Protein AF-A0A2I0IGW7-F1 (afdb_monomer_lite)

Structure (mmCIF, N/CA/C/O backbone):
data_AF-A0A2I0IGW7-F1
#
_entry.id   AF-A0A2I0IGW7-F1
#
loop_
_atom_site.group_PDB
_atom_site.id
_atom_site.type_symbol
_atom_site.label_atom_id
_atom_site.label_alt_id
_atom_site.label_comp_id
_atom_site.label_asym_id
_atom_site.label_entity_id
_atom_site.label_seq_id
_atom_site.pdbx_PDB_ins_code
_atom_site.Cartn_x
_atom_site.Cartn_y
_atom_site.Cartn_z
_atom_site.occupancy
_atom_site.B_iso_or_equiv
_atom_site.auth_seq_id
_atom_site.auth_comp_id
_atom_site.auth_asym_id
_atom_site.auth_atom_id
_atom_site.pdbx_PDB_model_num
ATOM 1 N N . MET A 1 1 ? -16.665 1.528 -4.766 1.00 86.50 1 MET A N 1
ATOM 2 C CA . MET A 1 1 ? -15.625 0.830 -3.973 1.00 86.50 1 MET A CA 1
ATOM 3 C C . MET A 1 1 ? -15.626 1.211 -2.497 1.00 86.50 1 MET A C 1
ATOM 5 O O . MET A 1 1 ? -15.726 0.303 -1.689 1.00 86.50 1 MET A O 1
ATOM 9 N N . LEU A 1 2 ? -15.568 2.495 -2.110 1.00 96.44 2 LEU A N 1
ATOM 10 C CA . LEU A 1 2 ? -15.491 2.890 -0.686 1.00 96.44 2 LEU A CA 1
ATOM 11 C C . LEU A 1 2 ? -16.564 2.274 0.244 1.00 96.44 2 LEU A C 1
ATOM 13 O O . LEU A 1 2 ? -16.189 1.869 1.342 1.00 96.44 2 LEU A O 1
ATOM 17 N N . PRO A 1 3 ? -17.852 2.140 -0.148 1.00 98.00 3 PRO A N 1
ATOM 18 C CA . PRO A 1 3 ? -18.850 1.492 0.710 1.00 98.00 3 PRO A CA 1
ATOM 19 C C . PRO A 1 3 ? -18.501 0.045 1.082 1.00 98.00 3 PRO A C 1
ATOM 21 O O . PRO A 1 3 ? -18.717 -0.347 2.218 1.00 98.00 3 PRO A O 1
ATOM 24 N N . ILE A 1 4 ? -17.868 -0.707 0.174 1.00 98.25 4 ILE A N 1
ATOM 25 C CA . ILE A 1 4 ? -17.441 -2.090 0.432 1.00 98.25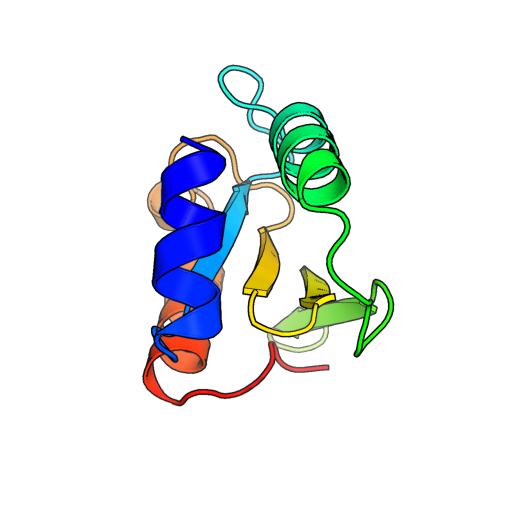 4 ILE A CA 1
ATOM 26 C C . ILE A 1 4 ? -16.359 -2.108 1.519 1.00 98.25 4 ILE A C 1
ATOM 28 O O . ILE A 1 4 ? -16.442 -2.880 2.463 1.00 98.25 4 ILE A O 1
ATOM 32 N N . TYR A 1 5 ? -15.376 -1.202 1.466 1.00 97.94 5 TYR A N 1
ATOM 33 C CA . TYR A 1 5 ? -14.380 -1.085 2.542 1.00 97.94 5 TYR A CA 1
ATOM 34 C C . TYR A 1 5 ? -15.025 -0.748 3.893 1.00 97.94 5 TYR A C 1
ATOM 36 O O . TYR A 1 5 ? -14.598 -1.277 4.917 1.00 97.94 5 TYR A O 1
ATOM 44 N N . LYS A 1 6 ? -16.072 0.091 3.901 1.00 96.88 6 LYS A N 1
ATOM 45 C CA . LYS A 1 6 ? -16.832 0.426 5.117 1.00 96.88 6 LYS A CA 1
ATOM 46 C C . LYS A 1 6 ? -17.625 -0.753 5.685 1.00 96.88 6 LYS A C 1
ATOM 48 O O . LYS A 1 6 ? -17.990 -0.693 6.850 1.00 96.88 6 LYS A O 1
ATOM 53 N N . GLU A 1 7 ? -17.869 -1.798 4.902 1.00 97.94 7 GLU A N 1
ATOM 54 C CA . GLU A 1 7 ? -18.497 -3.041 5.355 1.00 97.94 7 GLU A CA 1
ATOM 55 C C . GLU A 1 7 ? -17.449 -4.065 5.818 1.00 97.94 7 GLU A C 1
ATOM 57 O O . GLU A 1 7 ? -17.531 -4.589 6.929 1.00 97.94 7 GLU A O 1
ATOM 62 N N . LEU A 1 8 ? -16.413 -4.303 5.005 1.00 98.12 8 LEU A N 1
ATOM 63 C CA . LEU A 1 8 ? -15.409 -5.340 5.271 1.00 98.12 8 LEU A CA 1
ATOM 64 C C . LEU A 1 8 ? -14.510 -5.004 6.473 1.00 98.12 8 LEU A C 1
ATOM 66 O O . LEU A 1 8 ? -14.149 -5.900 7.235 1.00 98.12 8 LEU A O 1
ATOM 70 N N . ILE A 1 9 ? -14.156 -3.725 6.664 1.00 97.56 9 ILE A N 1
ATOM 71 C CA . ILE A 1 9 ? -13.286 -3.304 7.772 1.00 97.56 9 ILE A CA 1
ATOM 72 C C . ILE A 1 9 ? -13.955 -3.561 9.139 1.00 97.56 9 ILE A C 1
ATOM 74 O O . ILE A 1 9 ? -13.331 -4.216 9.977 1.00 97.56 9 ILE A O 1
ATOM 78 N N . PRO A 1 10 ? -15.206 -3.120 9.399 1.00 97.25 10 PRO A N 1
ATOM 79 C CA . PRO A 1 10 ? -15.910 -3.461 10.638 1.00 97.25 10 PRO A CA 1
ATOM 80 C C . PRO A 1 10 ? -16.186 -4.956 10.811 1.00 97.25 10 PRO A C 1
ATOM 82 O O . PRO A 1 10 ? -16.205 -5.427 11.944 1.00 97.25 10 PRO A O 1
ATOM 85 N N . ALA A 1 11 ? -16.345 -5.709 9.716 1.00 98.06 11 ALA A N 1
ATOM 86 C CA . ALA A 1 11 ? -16.493 -7.167 9.753 1.00 98.06 11 ALA A CA 1
ATOM 87 C C . ALA A 1 11 ? -15.204 -7.912 10.170 1.00 98.06 11 ALA A C 1
ATOM 89 O O . ALA A 1 11 ? -15.196 -9.138 10.245 1.00 98.06 11 ALA A O 1
ATOM 90 N N . GLY A 1 12 ? -14.104 -7.195 10.435 1.00 96.44 12 GLY A N 1
ATOM 91 C CA . GLY A 1 12 ? -12.836 -7.780 10.873 1.00 96.44 12 GLY A CA 1
ATOM 92 C C . GLY A 1 12 ? -12.019 -8.405 9.742 1.00 96.44 12 GLY A C 1
ATOM 93 O O . GLY A 1 12 ? -11.029 -9.090 10.005 1.00 96.44 12 GLY A O 1
ATOM 94 N N . ILE A 1 13 ? -12.397 -8.170 8.481 1.00 98.12 13 ILE A N 1
ATOM 95 C CA . ILE A 1 13 ? -11.639 -8.657 7.330 1.00 98.12 13 ILE A CA 1
ATOM 96 C C . ILE A 1 13 ? -10.361 -7.833 7.208 1.00 98.12 13 ILE A C 1
ATOM 98 O O . ILE A 1 13 ? -10.375 -6.602 7.201 1.00 98.12 13 ILE A O 1
ATOM 102 N N . ARG A 1 14 ? -9.227 -8.526 7.092 1.00 97.31 14 ARG A N 1
ATOM 103 C CA . ARG A 1 14 ? -7.923 -7.885 6.936 1.00 97.31 14 ARG A CA 1
ATOM 104 C C . ARG A 1 14 ? -7.791 -7.275 5.544 1.00 97.31 14 ARG A C 1
ATOM 106 O O . ARG A 1 14 ? -7.773 -7.994 4.548 1.00 97.31 14 ARG A O 1
ATOM 113 N N . VAL A 1 15 ? -7.602 -5.959 5.497 1.00 98.25 15 VAL A N 1
ATOM 114 C CA . VAL A 1 15 ? -7.472 -5.197 4.254 1.00 98.25 15 VAL A CA 1
ATOM 115 C C . VAL A 1 15 ? -6.087 -4.568 4.144 1.00 98.25 15 VAL A C 1
ATOM 117 O O . VAL A 1 15 ? -5.660 -3.809 5.014 1.00 98.25 15 VAL A O 1
ATOM 120 N N . TRP A 1 16 ? -5.392 -4.868 3.048 1.00 98.56 16 TRP A N 1
ATOM 121 C CA . TRP A 1 16 ? -4.151 -4.205 2.656 1.00 98.56 16 TRP A CA 1
ATOM 122 C C . TRP A 1 16 ? -4.327 -3.610 1.261 1.00 98.56 16 TRP A C 1
ATOM 124 O O . TRP A 1 16 ? -4.847 -4.274 0.365 1.00 98.56 16 TRP A O 1
ATOM 134 N N . LEU A 1 17 ? -3.892 -2.366 1.077 1.00 98.38 17 LEU A N 1
ATOM 135 C CA . LEU A 1 17 ? -3.774 -1.735 -0.236 1.00 98.38 17 LEU A CA 1
ATOM 136 C C . LEU A 1 17 ? -2.297 -1.452 -0.498 1.00 98.38 17 LEU A C 1
ATOM 138 O O . LEU A 1 17 ? -1.588 -1.003 0.403 1.00 98.38 17 LEU A O 1
ATOM 142 N N . PHE A 1 18 ? -1.830 -1.685 -1.724 1.00 98.69 18 PHE A N 1
ATOM 143 C CA . PHE A 1 18 ? -0.474 -1.313 -2.103 1.00 98.69 18 PHE A CA 1
ATOM 144 C C . PHE A 1 18 ? -0.404 -0.628 -3.464 1.00 98.69 18 PHE A C 1
ATOM 146 O O . PHE A 1 18 ? -1.253 -0.857 -4.320 1.00 98.69 18 PHE A O 1
ATOM 153 N N . SER A 1 19 ? 0.610 0.219 -3.649 1.00 98.75 19 SER A N 1
ATOM 154 C CA . SER A 1 19 ? 0.839 0.968 -4.889 1.00 98.75 19 SER A CA 1
ATOM 155 C C . SER A 1 19 ? 2.320 0.994 -5.247 1.00 98.75 19 SER A C 1
ATOM 157 O O . SER A 1 19 ? 3.168 1.272 -4.397 1.00 98.75 19 SER A O 1
ATOM 159 N N . GLY A 1 20 ? 2.633 0.771 -6.521 1.00 98.75 20 GLY A N 1
ATOM 160 C CA . GLY A 1 20 ? 3.903 1.227 -7.077 1.00 98.75 20 GLY A CA 1
ATOM 161 C C . GLY A 1 20 ? 3.896 2.754 -7.178 1.00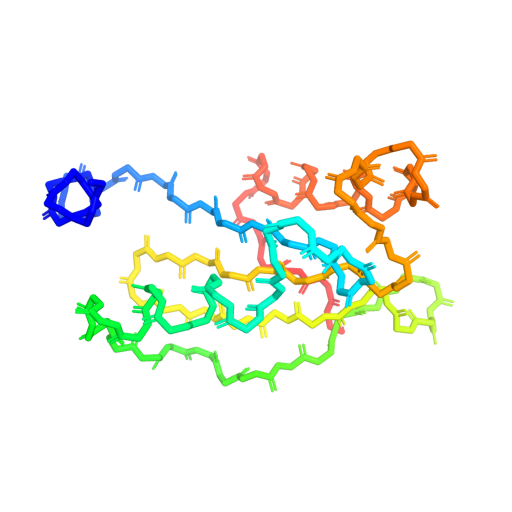 98.75 20 GLY A C 1
ATOM 162 O O . GLY A 1 20 ? 2.873 3.330 -7.552 1.00 98.75 20 GLY A O 1
ATOM 163 N N . ASP A 1 21 ? 4.977 3.423 -6.782 1.00 98.25 21 ASP A N 1
ATOM 164 C CA . ASP A 1 21 ? 5.037 4.891 -6.747 1.00 98.25 21 ASP A CA 1
ATOM 165 C C . ASP A 1 21 ? 5.421 5.545 -8.085 1.00 98.25 21 ASP A C 1
ATOM 167 O O . ASP A 1 21 ? 5.296 6.761 -8.214 1.00 98.25 21 ASP A O 1
ATOM 171 N N . THR A 1 22 ? 5.810 4.759 -9.096 1.00 98.38 22 THR A N 1
ATOM 172 C CA . THR A 1 22 ? 6.083 5.242 -10.462 1.00 98.38 22 THR A CA 1
ATOM 173 C C . THR A 1 22 ? 4.976 4.899 -11.461 1.00 98.38 22 THR A C 1
ATOM 175 O O . THR A 1 22 ? 5.140 5.121 -12.661 1.00 98.38 22 THR A O 1
ATOM 178 N N . ASP A 1 23 ? 3.842 4.359 -10.998 1.00 98.62 23 ASP A N 1
ATOM 179 C CA . ASP A 1 23 ? 2.664 4.162 -11.846 1.00 98.62 23 ASP A CA 1
ATOM 180 C C . ASP A 1 23 ? 1.961 5.493 -12.145 1.00 98.62 23 ASP A C 1
ATOM 182 O O . ASP A 1 23 ? 1.702 6.286 -11.242 1.00 98.62 23 ASP A O 1
ATOM 186 N N . ALA A 1 24 ? 1.601 5.699 -13.411 1.00 98.12 24 ALA A N 1
ATOM 187 C CA . ALA A 1 24 ? 0.835 6.851 -13.875 1.00 98.12 24 ALA A CA 1
ATOM 188 C C . ALA A 1 24 ? -0.624 6.512 -14.235 1.00 98.12 24 ALA A C 1
ATOM 190 O O . ALA A 1 24 ? -1.426 7.430 -14.387 1.00 98.12 24 ALA A O 1
ATOM 191 N N . VAL A 1 25 ? -0.990 5.228 -14.368 1.00 98.50 25 VAL A N 1
ATOM 192 C CA . VAL A 1 25 ? -2.362 4.816 -14.724 1.00 98.50 25 VAL A CA 1
ATOM 193 C C . VAL A 1 25 ? -3.273 4.879 -13.500 1.00 98.50 25 VAL A C 1
ATOM 195 O O . VAL A 1 25 ? -4.340 5.486 -13.552 1.00 98.50 25 VAL A O 1
ATOM 198 N N . VAL A 1 26 ? -2.837 4.290 -12.381 1.00 98.12 26 VAL A N 1
ATOM 199 C CA . VAL A 1 26 ? -3.509 4.388 -11.079 1.00 98.12 26 VAL A CA 1
ATOM 200 C C . VAL A 1 26 ? -2.481 4.872 -10.052 1.00 98.12 26 VAL A C 1
ATOM 202 O O . VAL A 1 26 ? -1.952 4.083 -9.268 1.00 98.12 26 VAL A O 1
ATOM 205 N N . PRO A 1 27 ? -2.138 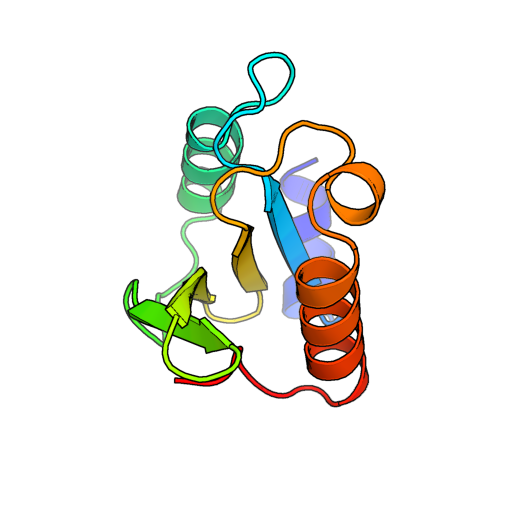6.173 -10.072 1.00 98.31 27 PRO A N 1
ATOM 206 C CA . PRO A 1 27 ? -0.999 6.683 -9.325 1.00 98.31 27 PRO A CA 1
ATOM 207 C C . PRO A 1 27 ? -1.215 6.625 -7.810 1.00 98.31 27 PRO A C 1
ATOM 209 O O . PRO A 1 27 ? -2.340 6.691 -7.301 1.00 98.31 27 PRO A O 1
ATOM 212 N N . LEU A 1 28 ? -0.101 6.607 -7.074 1.00 98.12 28 LEU A N 1
ATOM 213 C CA . LEU A 1 28 ? -0.053 6.654 -5.608 1.00 98.12 28 LEU A CA 1
ATOM 214 C C . LEU A 1 28 ? -0.981 7.729 -5.011 1.00 98.12 28 LEU A C 1
ATOM 216 O O . LEU A 1 28 ? -1.680 7.488 -4.024 1.00 98.12 28 LEU A O 1
ATOM 220 N N . THR A 1 29 ? -1.005 8.920 -5.608 1.00 98.38 29 THR A N 1
ATOM 221 C CA . THR A 1 29 ? -1.830 10.048 -5.154 1.00 98.38 29 THR A CA 1
ATOM 222 C C . THR A 1 29 ? -3.324 9.725 -5.175 1.00 98.38 29 THR A C 1
ATOM 224 O O . THR A 1 29 ? -4.018 10.024 -4.204 1.00 98.38 29 THR A O 1
ATOM 227 N N . ALA A 1 30 ? -3.817 9.048 -6.217 1.00 98.44 30 ALA A N 1
ATOM 228 C CA . ALA A 1 30 ? -5.219 8.644 -6.323 1.00 98.44 30 ALA A CA 1
ATOM 229 C C . ALA A 1 30 ? -5.609 7.648 -5.218 1.00 98.44 30 ALA A C 1
ATOM 231 O O . ALA A 1 30 ? -6.656 7.794 -4.578 1.00 98.44 30 ALA A O 1
ATOM 232 N N . SER A 1 31 ? -4.734 6.677 -4.935 1.00 98.25 31 SER A N 1
ATOM 233 C CA . SER A 1 31 ? -4.923 5.720 -3.836 1.00 98.25 31 SER A CA 1
ATOM 234 C C . SER A 1 31 ? -4.950 6.418 -2.473 1.00 98.25 31 SER A C 1
ATOM 236 O O . SER A 1 31 ? -5.832 6.144 -1.658 1.00 98.25 31 SER A O 1
ATOM 238 N N . ARG A 1 32 ? -4.042 7.376 -2.236 1.00 98.31 32 ARG A N 1
ATOM 239 C CA . ARG A 1 32 ? -4.002 8.164 -0.993 1.00 98.31 32 ARG A CA 1
ATOM 240 C C . ARG A 1 32 ? -5.275 8.975 -0.770 1.00 98.31 32 ARG A C 1
ATOM 242 O O . ARG A 1 32 ? -5.834 8.903 0.320 1.00 98.31 32 ARG A O 1
ATOM 249 N N . TYR A 1 33 ? -5.767 9.687 -1.786 1.00 98.56 33 TYR A N 1
ATOM 250 C CA . TYR A 1 33 ? -7.030 10.427 -1.671 1.00 98.56 33 TYR A CA 1
ATOM 251 C C . TYR A 1 33 ? -8.223 9.501 -1.411 1.00 98.56 33 TYR A C 1
ATOM 253 O O . TYR A 1 33 ? -9.086 9.815 -0.592 1.00 98.56 33 TYR A O 1
ATOM 261 N N . SER A 1 34 ? -8.252 8.335 -2.060 1.00 98.50 34 SER A N 1
ATOM 262 C CA . SER A 1 34 ? -9.316 7.345 -1.862 1.00 98.50 34 SER A CA 1
ATOM 263 C C . SER A 1 34 ? -9.328 6.785 -0.436 1.00 98.50 34 SER A C 1
ATOM 265 O O . SER A 1 34 ? -10.400 6.632 0.149 1.00 98.50 34 SER A O 1
ATOM 267 N N . ILE A 1 35 ? -8.153 6.512 0.144 1.00 98.19 35 ILE A N 1
ATOM 268 C CA . ILE A 1 35 ? -8.034 6.085 1.545 1.00 98.19 35 ILE A CA 1
ATOM 269 C C . ILE A 1 35 ? -8.424 7.221 2.498 1.00 98.19 35 ILE A C 1
ATOM 271 O O . ILE A 1 35 ? -9.170 6.977 3.444 1.00 98.19 35 ILE A O 1
ATOM 275 N N . ASP A 1 36 ? -7.986 8.461 2.252 1.00 98.06 36 ASP A N 1
ATOM 276 C CA . ASP A 1 36 ? -8.334 9.605 3.110 1.00 98.06 36 ASP A CA 1
ATOM 277 C C . ASP A 1 36 ? -9.854 9.840 3.180 1.00 98.06 36 ASP A C 1
ATOM 279 O O . ASP A 1 36 ? -10.400 10.165 4.238 1.00 98.06 36 ASP A O 1
ATOM 283 N N . ALA A 1 37 ? -10.572 9.586 2.084 1.00 98.38 37 ALA A N 1
ATOM 284 C CA . ALA A 1 37 ? -12.030 9.667 2.046 1.00 98.38 37 ALA A CA 1
ATOM 285 C C . ALA A 1 37 ? -12.737 8.645 2.966 1.00 98.38 37 ALA A C 1
ATOM 287 O O . ALA A 1 37 ? -13.909 8.835 3.301 1.00 98.38 37 ALA A O 1
ATOM 288 N N . LEU A 1 38 ? -12.053 7.579 3.410 1.00 97.75 38 LEU A N 1
ATOM 289 C CA . LEU A 1 38 ? -12.586 6.632 4.399 1.00 97.75 38 LEU A CA 1
ATOM 290 C C . LEU A 1 38 ? -12.554 7.182 5.831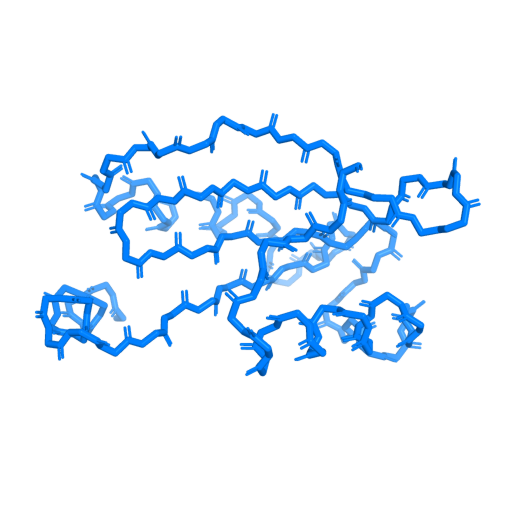 1.00 97.75 38 LEU A C 1
ATOM 292 O O . LEU A 1 38 ? -13.257 6.641 6.682 1.00 97.75 38 LEU A O 1
ATOM 296 N N . LYS A 1 39 ? -11.771 8.240 6.098 1.00 97.94 39 LYS A N 1
ATOM 297 C CA . LYS A 1 39 ? -11.632 8.882 7.420 1.00 97.94 39 LYS A CA 1
ATOM 298 C C . LYS A 1 39 ? -11.288 7.892 8.542 1.00 97.94 39 LYS A C 1
ATOM 300 O O . LYS A 1 39 ? -11.784 7.996 9.662 1.00 97.94 39 LY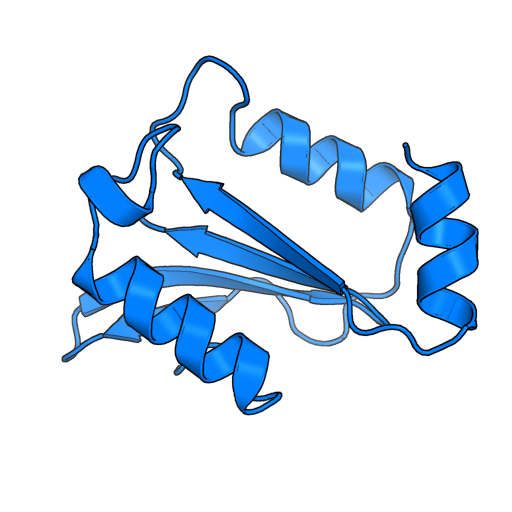S A O 1
ATOM 305 N N . LEU A 1 40 ? -10.424 6.923 8.233 1.00 98.06 40 LEU A N 1
ATOM 306 C CA . LEU A 1 40 ? -9.939 5.948 9.207 1.00 98.06 40 LEU A CA 1
ATOM 307 C C . LEU A 1 40 ? -8.912 6.599 10.155 1.00 98.06 40 LEU A C 1
ATOM 309 O O . LEU A 1 40 ? -8.031 7.320 9.683 1.00 98.06 40 LEU A O 1
ATOM 313 N N . PRO A 1 41 ? -8.956 6.319 11.471 1.00 98.38 41 PRO A N 1
ATOM 314 C CA . PRO A 1 41 ? -7.919 6.760 12.401 1.00 98.38 41 PRO A CA 1
ATOM 315 C C . PRO A 1 41 ? -6.548 6.171 12.049 1.00 98.38 41 PRO A C 1
ATOM 317 O O . PRO A 1 41 ? -6.434 4.964 11.828 1.00 98.38 41 PRO A O 1
ATOM 320 N N . THR A 1 42 ? -5.504 7.001 12.044 1.00 98.56 42 THR A N 1
ATOM 321 C CA . THR A 1 42 ? -4.113 6.546 11.887 1.00 98.56 42 THR A CA 1
ATOM 322 C C . THR A 1 42 ? -3.625 5.909 13.189 1.00 98.56 42 THR A C 1
ATOM 324 O O . THR A 1 42 ? -3.694 6.532 14.244 1.00 98.56 42 THR A O 1
ATOM 327 N N . LEU A 1 43 ? -3.121 4.676 13.112 1.00 98.31 43 LEU A N 1
ATOM 328 C CA . LEU A 1 43 ? -2.487 3.955 14.222 1.00 98.31 43 LEU A CA 1
ATOM 329 C C . LEU A 1 43 ? -0.960 4.068 14.182 1.00 98.31 43 LEU A C 1
ATOM 331 O O . LEU A 1 43 ? -0.309 4.129 15.219 1.00 98.31 43 LEU A O 1
ATOM 335 N N . THR A 1 44 ? -0.378 4.104 12.984 1.00 98.38 44 THR A N 1
ATOM 336 C CA . THR A 1 44 ? 1.061 4.306 12.783 1.00 98.38 44 THR A CA 1
ATOM 337 C C . THR A 1 44 ? 1.256 5.287 11.647 1.00 98.38 44 THR A C 1
ATOM 339 O O . THR A 1 44 ? 0.763 5.050 10.544 1.00 98.38 44 THR A O 1
ATOM 342 N N . ASN A 1 45 ? 1.954 6.389 11.930 1.00 98.25 45 ASN A N 1
ATOM 343 C CA . ASN A 1 45 ? 2.258 7.427 10.948 1.00 98.25 45 ASN A CA 1
ATOM 344 C C . ASN A 1 45 ? 3.117 6.886 9.805 1.00 98.25 45 ASN A C 1
ATOM 346 O O . ASN A 1 45 ? 3.795 5.875 9.952 1.00 98.25 45 ASN A O 1
ATOM 350 N N . TRP A 1 46 ? 3.090 7.593 8.677 1.00 98.25 46 TRP A N 1
ATOM 351 C CA . TRP A 1 46 ? 3.870 7.279 7.483 1.00 98.25 46 TRP A CA 1
ATOM 352 C C . TRP A 1 46 ? 5.350 7.026 7.807 1.00 98.25 46 TRP A C 1
ATOM 354 O O . TRP A 1 46 ? 6.048 7.939 8.250 1.00 98.25 46 TRP A O 1
ATOM 364 N N . TYR A 1 47 ? 5.827 5.803 7.572 1.00 98.56 47 TYR A N 1
ATOM 365 C CA . TYR A 1 47 ? 7.188 5.378 7.905 1.00 98.56 47 TYR A CA 1
ATOM 366 C C . TYR A 1 47 ? 7.846 4.628 6.736 1.00 98.56 47 TYR A C 1
ATOM 368 O O . TYR A 1 47 ? 7.145 3.968 5.962 1.00 98.56 47 TYR A O 1
ATOM 376 N N . PRO A 1 48 ? 9.175 4.741 6.553 1.00 98.44 48 PRO A N 1
ATOM 377 C CA . PRO A 1 48 ? 9.894 3.947 5.563 1.00 98.44 48 PRO A CA 1
ATOM 378 C C . PRO A 1 48 ? 10.008 2.497 6.034 1.00 98.44 48 PRO A C 1
ATOM 380 O O . PRO A 1 48 ? 10.249 2.246 7.212 1.00 98.44 48 PRO A O 1
ATOM 383 N N . TRP A 1 49 ? 9.883 1.551 5.109 1.00 98.56 49 TRP A N 1
ATOM 384 C CA . TRP A 1 49 ? 10.195 0.152 5.377 1.00 98.56 49 TRP A CA 1
ATOM 385 C C . TRP A 1 49 ? 11.423 -0.285 4.582 1.00 98.56 49 TRP A C 1
ATOM 387 O O . TRP A 1 49 ? 11.692 0.215 3.482 1.00 98.56 49 TRP A O 1
ATOM 397 N N . TYR A 1 50 ? 12.183 -1.210 5.158 1.00 98.12 50 TYR A N 1
ATOM 398 C CA . TYR A 1 50 ? 13.528 -1.537 4.712 1.00 98.12 50 TYR A CA 1
ATOM 399 C C . TYR A 1 50 ? 13.670 -2.974 4.258 1.00 98.12 50 TYR A C 1
ATOM 401 O O . TYR A 1 50 ? 12.984 -3.892 4.699 1.00 98.12 50 TYR A O 1
ATOM 409 N N . ASP A 1 51 ? 14.626 -3.154 3.364 1.00 96.25 51 ASP A N 1
ATOM 410 C CA . ASP A 1 51 ? 14.917 -4.423 2.747 1.00 96.25 51 ASP A CA 1
ATOM 411 C C . ASP A 1 51 ? 16.424 -4.518 2.468 1.00 96.25 51 ASP A C 1
ATOM 413 O O . ASP A 1 51 ? 16.929 -3.973 1.482 1.00 96.25 51 ASP A O 1
ATOM 417 N N . ASN A 1 52 ? 17.156 -5.182 3.368 1.00 93.56 52 ASN A N 1
ATOM 418 C CA . ASN A 1 52 ? 18.626 -5.187 3.439 1.00 93.56 52 ASN A CA 1
ATOM 419 C C . ASN A 1 52 ? 19.231 -3.772 3.547 1.00 93.56 52 ASN A C 1
ATOM 421 O O . ASN A 1 52 ? 20.112 -3.397 2.773 1.00 93.56 52 ASN A O 1
ATOM 425 N N . GLY A 1 53 ? 18.723 -2.961 4.481 1.00 94.38 53 GLY A N 1
ATOM 426 C CA . GLY A 1 53 ? 19.233 -1.608 4.749 1.00 94.38 53 GLY A CA 1
ATOM 427 C C . GLY A 1 53 ? 18.894 -0.561 3.682 1.00 94.38 53 GLY A C 1
ATOM 428 O O . GLY A 1 53 ? 19.296 0.592 3.807 1.00 94.38 53 GLY A O 1
ATOM 429 N N . LYS A 1 54 ? 18.141 -0.929 2.638 1.00 96.56 54 LYS A N 1
ATOM 430 C CA . LYS A 1 54 ? 17.636 -0.004 1.614 1.00 96.56 54 LYS A CA 1
ATOM 431 C C . LYS A 1 54 ? 16.142 0.210 1.794 1.00 96.56 54 LYS A C 1
ATOM 433 O O . LYS A 1 54 ? 15.429 -0.737 2.110 1.00 96.56 54 LYS A O 1
ATOM 438 N N . VAL A 1 55 ? 15.672 1.431 1.551 1.00 98.06 55 VAL A N 1
ATOM 439 C CA . VAL A 1 55 ? 14.237 1.742 1.558 1.00 98.06 55 VAL A CA 1
ATOM 440 C C . VAL A 1 55 ? 13.563 0.964 0.429 1.00 98.06 55 VAL A C 1
ATOM 442 O O . VAL A 1 55 ? 13.874 1.167 -0.745 1.00 98.06 55 VAL A O 1
ATOM 445 N N . GLY A 1 56 ? 12.666 0.048 0.788 1.00 97.88 56 GLY A N 1
ATOM 446 C CA . GLY A 1 56 ? 11.833 -0.680 -0.169 1.00 97.88 56 GLY A CA 1
ATOM 447 C C . GLY A 1 56 ? 10.549 0.072 -0.517 1.00 97.88 56 GLY A C 1
ATOM 448 O O . GLY A 1 56 ? 9.953 -0.172 -1.568 1.00 97.88 56 GLY A O 1
ATOM 449 N N . GLY A 1 57 ? 10.151 1.011 0.341 1.00 98.44 57 GLY A N 1
ATOM 450 C CA . GLY A 1 57 ? 8.998 1.880 0.173 1.00 98.44 57 GLY A CA 1
ATOM 451 C C . GLY A 1 57 ? 8.569 2.489 1.498 1.00 98.44 57 GLY A C 1
ATOM 452 O O . GLY A 1 57 ? 9.363 2.606 2.433 1.00 98.44 57 GLY A O 1
ATOM 453 N N . TRP A 1 58 ? 7.295 2.850 1.592 1.00 98.69 58 TRP A N 1
ATOM 454 C CA . TRP A 1 58 ? 6.713 3.399 2.809 1.00 98.69 58 TRP A CA 1
ATOM 455 C C . TRP A 1 58 ? 5.417 2.690 3.183 1.00 98.69 58 TRP A C 1
ATOM 457 O O . TRP A 1 58 ? 4.801 2.009 2.367 1.00 98.69 58 TRP A O 1
ATOM 467 N N . SER A 1 59 ? 5.016 2.822 4.439 1.00 98.75 59 SER A N 1
ATOM 468 C CA . SER A 1 59 ? 3.817 2.197 4.979 1.00 98.75 59 SER A CA 1
ATOM 469 C C . SER A 1 59 ? 3.116 3.143 5.949 1.00 98.75 59 SER A C 1
ATOM 471 O O . SER A 1 59 ? 3.753 3.960 6.615 1.00 98.75 59 SER A O 1
ATOM 473 N N . GLN A 1 60 ? 1.794 3.040 6.026 1.00 98.75 60 GLN A N 1
ATOM 474 C CA . GLN A 1 60 ? 0.972 3.688 7.043 1.00 98.75 60 GLN A CA 1
ATOM 475 C C . GLN A 1 60 ? -0.144 2.744 7.461 1.00 98.75 60 GLN A C 1
ATOM 477 O O . GLN A 1 60 ? -0.777 2.086 6.632 1.00 98.75 60 GLN A O 1
ATOM 482 N N . ILE A 1 61 ? -0.373 2.679 8.769 1.00 98.62 61 ILE A N 1
ATOM 483 C CA . ILE A 1 61 ? -1.341 1.762 9.360 1.00 98.62 61 ILE A CA 1
ATOM 484 C C . ILE A 1 61 ? -2.500 2.589 9.888 1.00 98.62 61 ILE A C 1
ATOM 486 O O . ILE A 1 61 ? -2.322 3.449 10.751 1.00 98.62 61 ILE A O 1
ATOM 490 N N . TYR A 1 62 ? -3.689 2.308 9.375 1.00 98.62 62 TYR A N 1
ATOM 491 C CA . TYR A 1 62 ? -4.951 2.835 9.863 1.00 98.62 62 TYR A CA 1
ATOM 492 C C . TYR A 1 62 ? -5.686 1.761 10.659 1.00 98.62 62 TYR A C 1
ATOM 494 O O . TYR A 1 62 ? -5.404 0.565 10.548 1.00 98.62 62 TYR A O 1
ATOM 502 N N . LYS A 1 63 ? -6.688 2.165 11.438 1.00 98.00 63 LYS A N 1
ATOM 503 C CA . LYS A 1 63 ? -7.588 1.219 12.094 1.00 98.00 63 LYS A CA 1
ATOM 504 C C . LYS A 1 63 ? -8.369 0.432 11.035 1.00 98.00 63 LYS A C 1
ATOM 506 O O . LYS A 1 63 ? -9.332 0.940 10.469 1.00 98.00 63 LYS A O 1
ATOM 511 N N . GLY A 1 64 ? -7.932 -0.805 10.785 1.00 96.94 64 GLY A N 1
ATOM 512 C CA . GLY A 1 64 ? -8.565 -1.752 9.862 1.00 96.94 64 GLY A CA 1
ATOM 513 C C . GLY A 1 64 ? -8.002 -1.792 8.436 1.00 96.94 64 GLY A C 1
ATOM 514 O O . GLY A 1 64 ? -8.446 -2.621 7.648 1.00 96.94 64 GLY A O 1
ATOM 515 N N . LEU A 1 65 ? -7.023 -0.947 8.093 1.00 98.50 65 LEU A N 1
ATOM 516 C CA . LEU A 1 65 ? -6.407 -0.929 6.762 1.00 98.50 65 LEU A CA 1
ATOM 517 C C . LEU A 1 65 ? -4.914 -0.607 6.855 1.00 98.50 65 LEU A C 1
ATOM 519 O O . LEU A 1 65 ? -4.531 0.381 7.477 1.00 98.50 65 LEU A O 1
ATOM 523 N N . THR A 1 66 ? -4.082 -1.390 6.172 1.00 98.69 66 THR A N 1
ATOM 524 C CA . THR A 1 66 ? -2.658 -1.075 5.978 1.00 98.69 66 THR A CA 1
ATOM 525 C C . THR A 1 66 ? -2.430 -0.604 4.548 1.00 98.69 66 THR A C 1
ATOM 527 O O . THR A 1 66 ? -2.851 -1.272 3.601 1.00 98.69 66 THR A O 1
ATOM 530 N N . PHE A 1 67 ? -1.762 0.536 4.381 1.00 98.75 67 PHE A N 1
ATOM 531 C CA . PHE A 1 67 ? -1.368 1.046 3.073 1.00 98.75 67 PHE A CA 1
ATOM 532 C C . PHE A 1 67 ? 0.146 0.965 2.899 1.00 98.75 67 PHE A C 1
ATOM 534 O O . PHE A 1 67 ? 0.884 1.437 3.760 1.00 98.75 67 PHE A O 1
ATOM 541 N N . VAL A 1 68 ? 0.601 0.386 1.787 1.00 98.81 68 VAL A N 1
ATOM 542 C CA . VAL A 1 68 ? 2.024 0.170 1.489 1.00 98.81 68 VAL A CA 1
ATOM 543 C C . VAL A 1 68 ? 2.374 0.728 0.113 1.00 98.81 68 VAL A C 1
ATOM 545 O O . VAL A 1 68 ? 1.641 0.556 -0.855 1.00 98.81 68 VAL A O 1
ATOM 548 N N . THR A 1 69 ? 3.530 1.359 -0.017 1.00 98.75 69 THR A N 1
ATOM 549 C CA . THR A 1 69 ? 4.113 1.693 -1.317 1.00 98.75 69 THR A CA 1
ATOM 550 C C . THR A 1 69 ? 5.371 0.896 -1.564 1.00 98.75 69 THR A C 1
ATOM 552 O O . THR A 1 69 ? 6.031 0.456 -0.621 1.00 98.75 69 THR A O 1
ATOM 555 N N . VAL A 1 70 ? 5.699 0.711 -2.840 1.00 98.75 70 VAL A N 1
ATOM 556 C CA . VAL A 1 70 ? 6.934 0.056 -3.268 1.00 98.75 70 VAL A CA 1
ATOM 557 C C . VAL A 1 70 ? 7.714 1.010 -4.160 1.00 98.75 70 VAL A C 1
ATOM 559 O O . VAL A 1 70 ? 7.257 1.354 -5.252 1.00 98.75 70 VAL A O 1
ATOM 562 N N . THR A 1 71 ? 8.888 1.433 -3.691 1.00 98.38 71 THR A N 1
ATOM 563 C CA . THR A 1 71 ? 9.683 2.466 -4.354 1.00 98.38 71 THR A CA 1
ATOM 564 C C . THR A 1 71 ? 10.277 1.994 -5.676 1.00 98.38 71 THR A C 1
ATOM 566 O O . THR A 1 71 ? 10.951 0.961 -5.778 1.00 98.38 71 THR A O 1
ATOM 569 N N . GLY A 1 72 ? 10.046 2.788 -6.719 1.00 97.81 72 GLY A N 1
ATOM 570 C CA . GLY A 1 72 ? 10.481 2.527 -8.084 1.00 97.81 72 GLY A CA 1
ATOM 571 C C . GLY A 1 72 ? 9.704 1.409 -8.784 1.00 97.81 72 GLY A C 1
ATOM 572 O O . GLY A 1 72 ? 10.187 0.887 -9.790 1.00 97.81 72 GLY A O 1
ATOM 573 N N . ALA A 1 73 ? 8.548 1.005 -8.253 1.00 98.56 73 ALA A N 1
ATOM 574 C CA . ALA A 1 73 ? 7.637 0.087 -8.927 1.00 98.56 73 ALA A CA 1
ATOM 575 C C . ALA A 1 73 ? 6.538 0.855 -9.673 1.00 98.56 73 ALA A C 1
ATOM 577 O O . ALA A 1 73 ? 5.967 1.800 -9.139 1.00 98.56 73 ALA A O 1
ATOM 578 N N . GLY A 1 74 ? 6.202 0.398 -10.878 1.00 97.94 74 GLY A N 1
ATOM 579 C CA . GLY A 1 74 ? 5.029 0.847 -11.633 1.00 97.94 74 GLY A CA 1
ATOM 580 C C . GLY A 1 74 ? 3.789 -0.009 -11.348 1.00 97.94 74 GLY A C 1
ATOM 581 O O . GLY A 1 74 ? 3.724 -0.704 -10.335 1.00 97.94 74 GLY A O 1
ATOM 582 N N . HIS A 1 75 ? 2.829 -0.019 -12.281 1.00 98.38 75 HIS A N 1
ATOM 583 C CA . HIS A 1 75 ? 1.525 -0.680 -12.109 1.00 98.38 75 HIS A CA 1
ATOM 584 C C . HIS A 1 75 ? 1.632 -2.172 -11.742 1.00 98.38 75 HIS A C 1
ATOM 586 O O . HIS A 1 75 ? 0.962 -2.675 -10.843 1.00 98.38 75 HIS A O 1
ATOM 592 N N . LYS A 1 76 ? 2.529 -2.899 -12.418 1.00 98.19 76 LYS A N 1
ATOM 593 C CA . LYS A 1 76 ? 2.798 -4.319 -12.153 1.00 98.19 76 LYS A CA 1
ATOM 594 C C . LYS A 1 76 ? 3.941 -4.467 -11.145 1.00 98.19 76 LYS A C 1
ATOM 596 O O . LYS A 1 76 ? 5.050 -4.850 -11.516 1.00 98.19 76 LYS A O 1
ATOM 601 N N . VAL A 1 77 ? 3.674 -4.175 -9.870 1.00 98.69 77 VAL A N 1
ATOM 602 C CA . VAL A 1 77 ? 4.687 -4.202 -8.792 1.00 98.69 77 VAL A CA 1
ATOM 603 C C . VAL A 1 77 ? 5.522 -5.495 -8.765 1.00 98.69 77 VAL A C 1
ATOM 605 O O . VAL A 1 77 ? 6.749 -5.380 -8.759 1.00 98.69 77 VAL A O 1
ATOM 608 N N . PRO A 1 78 ? 4.941 -6.714 -8.846 1.00 98.56 78 PRO A N 1
ATOM 609 C CA . PRO A 1 78 ? 5.734 -7.947 -8.810 1.00 98.56 78 PRO A CA 1
ATOM 610 C C . PRO A 1 78 ? 6.661 -8.141 -10.017 1.00 98.56 78 PRO A C 1
ATOM 612 O O . PRO A 1 78 ? 7.617 -8.900 -9.921 1.00 98.56 78 PRO A O 1
ATOM 615 N N . VAL A 1 79 ? 6.417 -7.453 -11.138 1.00 98.38 79 VAL A N 1
ATOM 616 C CA . VAL A 1 79 ? 7.287 -7.514 -12.325 1.00 98.38 79 VAL A CA 1
ATOM 617 C C . VAL A 1 79 ? 8.501 -6.598 -12.157 1.00 98.38 79 VAL A C 1
ATOM 619 O O . VAL A 1 79 ? 9.612 -6.978 -12.508 1.00 98.38 79 VAL A O 1
ATOM 622 N N . LEU A 1 80 ? 8.308 -5.396 -11.605 1.00 98.12 80 LEU A N 1
ATOM 623 C CA . LEU A 1 80 ? 9.364 -4.375 -11.511 1.00 98.12 80 LEU A CA 1
ATOM 624 C C . LEU A 1 80 ? 10.173 -4.437 -10.209 1.00 98.12 80 LEU A C 1
ATOM 626 O O . LEU A 1 80 ? 11.323 -3.989 -10.160 1.00 98.12 80 LEU A O 1
ATOM 630 N N . ARG A 1 81 ? 9.568 -4.962 -9.142 1.00 98.25 81 ARG A N 1
ATOM 631 C CA . ARG A 1 81 ? 10.161 -5.103 -7.807 1.00 98.25 81 ARG A CA 1
ATOM 632 C C . ARG A 1 81 ? 9.766 -6.456 -7.185 1.00 98.25 81 ARG A C 1
ATOM 634 O O . ARG A 1 81 ? 9.119 -6.482 -6.138 1.00 98.25 81 ARG A O 1
ATOM 641 N N . PRO A 1 82 ? 10.138 -7.596 -7.804 1.00 98.38 82 PRO A N 1
ATOM 642 C CA . PRO A 1 82 ? 9.696 -8.930 -7.378 1.00 98.38 82 PRO A CA 1
ATOM 643 C C . PRO A 1 82 ? 10.059 -9.255 -5.925 1.00 98.38 82 PRO A C 1
ATOM 645 O O . PRO A 1 82 ? 9.234 -9.782 -5.183 1.00 98.38 82 PRO A O 1
ATOM 648 N N . ARG A 1 83 ? 11.271 -8.885 -5.489 1.00 98.25 83 ARG A N 1
ATOM 649 C CA . ARG A 1 83 ? 11.751 -9.118 -4.118 1.00 98.25 83 ARG A CA 1
ATOM 650 C C . ARG A 1 83 ? 10.905 -8.378 -3.080 1.00 98.25 83 ARG A C 1
ATOM 652 O O . ARG A 1 83 ? 10.438 -8.979 -2.121 1.00 98.25 83 ARG A O 1
ATOM 659 N N . GLN A 1 84 ? 10.664 -7.091 -3.311 1.00 98.56 84 GLN A N 1
ATOM 660 C CA . GLN A 1 84 ? 9.837 -6.250 -2.446 1.00 98.56 84 GLN A CA 1
ATOM 661 C C . GLN A 1 84 ? 8.375 -6.701 -2.430 1.00 98.56 84 GLN A C 1
ATOM 663 O O . GLN A 1 84 ? 7.753 -6.731 -1.372 1.00 98.56 84 GLN A O 1
ATOM 668 N N . ALA A 1 85 ? 7.837 -7.087 -3.590 1.00 98.69 85 ALA A N 1
ATOM 669 C CA . ALA A 1 85 ? 6.484 -7.621 -3.695 1.00 98.69 85 ALA A CA 1
ATOM 670 C C . ALA A 1 85 ? 6.324 -8.920 -2.891 1.00 98.69 85 ALA A C 1
ATOM 672 O O . ALA A 1 85 ? 5.307 -9.112 -2.228 1.00 98.69 85 ALA A O 1
ATOM 673 N N . PHE A 1 86 ? 7.341 -9.786 -2.906 1.00 98.56 86 PHE A N 1
ATOM 674 C CA . PHE A 1 86 ? 7.338 -11.012 -2.115 1.00 98.56 86 PHE A CA 1
ATOM 675 C C . PHE A 1 86 ? 7.377 -10.732 -0.607 1.00 98.56 86 PHE A C 1
ATOM 677 O O . PHE A 1 86 ? 6.587 -11.315 0.129 1.00 9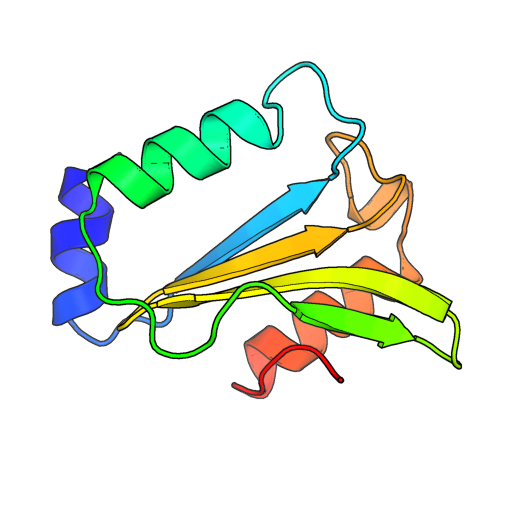8.56 86 PHE A O 1
ATOM 684 N N . ILE A 1 87 ? 8.209 -9.788 -0.152 1.00 98.50 87 ILE A N 1
ATOM 685 C CA . ILE A 1 87 ? 8.246 -9.360 1.259 1.00 98.50 87 ILE A CA 1
ATOM 686 C C . ILE A 1 87 ? 6.891 -8.793 1.692 1.00 98.50 87 ILE A C 1
ATOM 688 O O . ILE A 1 87 ? 6.366 -9.187 2.730 1.00 98.50 87 ILE A O 1
ATOM 692 N N . LEU A 1 88 ? 6.287 -7.923 0.876 1.00 98.69 88 LEU A N 1
ATOM 693 C CA . LEU A 1 88 ? 4.949 -7.384 1.128 1.00 98.69 88 LEU A CA 1
ATOM 694 C C . LEU A 1 88 ? 3.921 -8.510 1.289 1.00 98.69 88 LEU A C 1
ATOM 696 O O . LEU A 1 88 ? 3.149 -8.513 2.248 1.00 98.69 88 LEU A O 1
ATOM 700 N N . PHE A 1 89 ? 3.933 -9.490 0.382 1.00 98.69 89 PHE A N 1
ATOM 701 C CA . PHE A 1 89 ? 3.028 -10.635 0.439 1.00 98.69 89 PHE A CA 1
ATOM 702 C C . PHE A 1 89 ? 3.248 -11.493 1.694 1.00 98.69 89 PHE A C 1
ATOM 704 O O . PHE A 1 89 ? 2.282 -11.859 2.363 1.00 98.69 89 PHE A O 1
ATOM 711 N N . GLN A 1 90 ? 4.502 -11.761 2.070 1.00 98.56 90 GLN A N 1
ATOM 712 C CA . GLN A 1 90 ? 4.832 -12.477 3.304 1.00 98.56 90 GLN A CA 1
ATOM 713 C C . GLN A 1 90 ? 4.348 -11.727 4.552 1.00 98.56 90 GLN A C 1
ATOM 715 O O . GLN A 1 90 ? 3.739 -12.341 5.429 1.00 98.56 90 GLN A O 1
ATOM 720 N N . SER A 1 91 ? 4.553 -10.408 4.619 1.00 98.38 91 SER A N 1
ATOM 721 C CA . SER A 1 91 ? 4.066 -9.568 5.720 1.00 98.38 91 SER A CA 1
ATOM 722 C C . SER A 1 91 ? 2.540 -9.585 5.828 1.00 98.38 91 SER A C 1
ATOM 724 O O . SER A 1 91 ? 2.004 -9.739 6.929 1.00 98.38 91 SER A O 1
ATOM 726 N N . PHE A 1 92 ? 1.835 -9.523 4.693 1.00 98.56 92 PHE A N 1
ATOM 727 C CA . PHE A 1 92 ? 0.378 -9.655 4.645 1.00 98.56 92 PHE A CA 1
ATOM 728 C C . PHE A 1 92 ? -0.099 -11.006 5.201 1.00 98.56 92 PHE A C 1
ATOM 730 O O . PHE A 1 92 ? -0.994 -11.040 6.051 1.00 98.56 92 PHE A O 1
ATOM 737 N N . LEU A 1 93 ? 0.503 -12.117 4.757 1.00 98.50 93 LEU A N 1
ATOM 738 C CA . LEU A 1 93 ? 0.140 -13.460 5.223 1.00 98.50 93 LEU A CA 1
ATOM 739 C C . LEU A 1 93 ? 0.428 -13.649 6.718 1.00 98.50 93 LEU A C 1
ATOM 741 O O . LEU A 1 93 ? -0.400 -14.205 7.438 1.00 98.50 93 LEU A O 1
ATOM 745 N N . ALA A 1 94 ? 1.571 -13.148 7.190 1.00 98.00 94 ALA A N 1
ATOM 746 C CA . ALA A 1 94 ? 1.995 -13.240 8.585 1.00 98.00 94 ALA A CA 1
ATOM 747 C C . ALA A 1 94 ? 1.266 -12.261 9.521 1.00 98.00 94 ALA A C 1
ATOM 749 O O . ALA A 1 94 ? 1.490 -12.306 10.730 1.00 98.00 94 ALA A O 1
ATOM 750 N N . ASN A 1 95 ? 0.422 -11.373 8.984 1.00 96.81 95 ASN A N 1
ATOM 751 C CA . ASN A 1 95 ? -0.221 -10.289 9.725 1.00 96.81 95 ASN A CA 1
ATOM 752 C C . ASN A 1 95 ? 0.777 -9.402 10.490 1.00 96.81 95 ASN A C 1
ATOM 754 O O . ASN A 1 95 ? 0.531 -9.011 11.632 1.00 96.81 95 ASN A O 1
ATOM 758 N N . LYS A 1 96 ? 1.925 -9.112 9.873 1.00 97.56 96 LYS A N 1
ATOM 759 C CA . LYS A 1 96 ? 2.972 -8.270 10.457 1.00 97.56 96 LYS A CA 1
ATOM 760 C C . LYS A 1 96 ? 3.092 -6.965 9.670 1.00 97.56 96 LYS A C 1
ATOM 762 O O . LYS A 1 96 ? 2.952 -6.996 8.448 1.00 97.56 96 LYS A O 1
ATOM 767 N N . PRO A 1 97 ? 3.357 -5.824 10.330 1.00 98.00 97 PRO A N 1
ATOM 768 C CA . PRO A 1 97 ? 3.715 -4.586 9.642 1.00 98.00 97 PRO A CA 1
ATOM 769 C C . PRO A 1 97 ? 4.896 -4.772 8.681 1.00 98.00 97 PRO A C 1
ATOM 771 O O . PRO A 1 97 ? 5.693 -5.701 8.830 1.00 98.00 97 PRO A O 1
ATOM 774 N N . MET A 1 98 ? 5.039 -3.864 7.712 1.00 98.50 98 MET A N 1
ATOM 775 C CA . MET A 1 98 ? 6.249 -3.824 6.884 1.00 98.50 98 MET A CA 1
ATOM 776 C C . MET A 1 98 ? 7.483 -3.571 7.771 1.00 98.50 98 MET A C 1
ATOM 778 O O . MET A 1 98 ? 7.373 -2.757 8.694 1.00 98.50 98 MET A O 1
ATOM 782 N N . PRO A 1 99 ? 8.622 -4.243 7.511 1.00 96.75 99 PRO A N 1
ATOM 783 C CA . PRO A 1 99 ? 9.813 -4.186 8.359 1.00 96.75 99 PRO A CA 1
ATOM 784 C C . PRO A 1 99 ? 10.403 -2.773 8.406 1.00 96.75 99 PRO A C 1
ATOM 786 O O . PRO A 1 99 ? 10.708 -2.195 7.365 1.00 96.75 99 PRO A O 1
ATOM 789 N N . SER A 1 100 ? 10.557 -2.232 9.611 1.00 86.00 100 SER A N 1
ATOM 790 C CA . SER A 1 100 ? 11.197 -0.942 9.904 1.00 86.00 100 SER A CA 1
ATOM 791 C C . SER A 1 100 ? 12.631 -1.125 10.373 1.00 86.00 100 SER A C 1
ATOM 793 O O . SER A 1 100 ? 12.828 -2.052 11.191 1.00 86.00 100 SER A O 1
#

Radius of gyration: 13.12 Å; chains: 1; bounding box: 38×24×29 Å

Sequence (100 aa):
MLPIYKELIPAGIRVWLFSGDTDAVVPLTASRYSIDALKLPTLTNWYPWYDNGKVGGWSQIYKGLTFVTVTGAGHKVPVLRPRQAFILFQSFLANKPMPS

Organism: Punica granatum (NCBI:txid22663)

Secondary structure (DSSP, 8-state):
-HHHHHHHTTTT--EEEEEETT-SSS-HHHHHHHHHTT-PPEEEEEEEEEETTEEEEEEEEETTEEEEEETT--SSHHHH-HHHHHHHHHHHHHT-PPP-

Foldseek 3Di:
DLVVLVVCQVVVHAAEEEFECPAPVCHPVNVVVSVVVNVFAWPAPWDFADDPNDGQWIWTDTNRYIYTYGYPAYPPRCVRPVPSVVQVVVCSVVVHPGHD

pLDDT: mean 97.86, std 1.85, range [86.0, 98.81]

InterPro domains:
  IPR001563 Peptidase S10, serine carboxypeptidase [PF00450] (1-95)
  IPR029058 Alpha/Beta hydrolase fold [SSF53474] (1-99)
  IPR033124 Serine carboxypeptidases, histidine active site [PS00560] (65-82)